Protein AF-A0A1S3YC21-F1 (afdb_monomer_lite)

Structure (mmCIF, N/CA/C/O backbone):
data_AF-A0A1S3YC21-F1
#
_entry.id   AF-A0A1S3YC21-F1
#
loop_
_atom_site.group_PDB
_atom_site.id
_atom_site.type_symbol
_atom_site.label_atom_id
_atom_site.label_alt_id
_atom_site.label_comp_id
_atom_site.label_asym_id
_atom_site.label_entity_id
_atom_site.label_seq_id
_atom_site.pdbx_PDB_ins_code
_atom_site.Cartn_x
_atom_site.Cartn_y
_atom_site.Cartn_z
_atom_site.occupancy
_atom_site.B_iso_or_equiv
_atom_site.auth_seq_id
_atom_site.auth_comp_id
_atom_site.auth_asym_id
_atom_site.auth_atom_id
_atom_site.pdbx_PDB_model_num
ATOM 1 N N . MET A 1 1 ? -9.303 -20.554 -20.470 1.00 56.06 1 MET A N 1
ATOM 2 C CA . MET A 1 1 ? -10.237 -21.445 -19.762 1.00 56.06 1 MET A CA 1
ATOM 3 C C . MET A 1 1 ? -10.431 -22.646 -20.664 1.00 56.06 1 MET A C 1
ATOM 5 O O . MET A 1 1 ? -10.686 -22.435 -21.846 1.00 56.06 1 MET A O 1
ATOM 9 N N . ASP A 1 2 ? -10.152 -23.855 -20.185 1.00 72.69 2 ASP A N 1
ATOM 10 C CA . ASP A 1 2 ? -10.350 -25.060 -20.997 1.00 72.69 2 ASP A CA 1
ATOM 11 C C . ASP A 1 2 ? -11.846 -25.413 -21.122 1.00 72.69 2 ASP A C 1
ATOM 13 O O . ASP A 1 2 ? -12.711 -24.729 -20.567 1.00 72.69 2 ASP A O 1
ATOM 17 N N . ALA A 1 3 ? -12.161 -26.485 -21.853 1.00 72.12 3 ALA A N 1
ATOM 18 C CA . ALA A 1 3 ? -13.535 -26.957 -22.043 1.00 72.12 3 ALA A CA 1
ATOM 19 C C . ALA A 1 3 ? -14.235 -27.390 -20.735 1.00 72.12 3 ALA A C 1
ATOM 21 O O . ALA A 1 3 ? -15.438 -27.633 -20.744 1.00 72.12 3 ALA A O 1
ATOM 22 N N . THR A 1 4 ? -13.504 -27.477 -19.619 1.00 80.44 4 THR A N 1
ATOM 23 C CA . THR A 1 4 ? -14.024 -27.848 -18.296 1.00 80.44 4 THR A CA 1
ATOM 24 C C . THR A 1 4 ? -14.193 -26.655 -17.355 1.00 80.44 4 THR A C 1
ATOM 26 O O . THR A 1 4 ? -14.634 -26.833 -16.224 1.00 80.44 4 THR A O 1
ATOM 29 N N . GLY A 1 5 ? -13.877 -25.435 -17.802 1.00 79.75 5 GLY A N 1
ATOM 30 C CA . GLY A 1 5 ? -13.933 -24.245 -16.951 1.00 79.75 5 GLY A CA 1
ATOM 31 C C . GLY A 1 5 ? -12.680 -24.040 -16.095 1.00 79.75 5 GLY A C 1
ATOM 32 O O . GLY A 1 5 ? -12.640 -23.111 -15.291 1.00 79.75 5 GLY A O 1
ATOM 33 N N . THR A 1 6 ? -11.639 -24.857 -16.274 1.00 78.38 6 THR A N 1
ATOM 34 C CA . THR A 1 6 ? -10.428 -24.778 -15.455 1.00 78.38 6 THR A CA 1
ATOM 35 C C . THR A 1 6 ? -9.468 -23.725 -16.014 1.00 78.38 6 THR A C 1
ATOM 37 O O . THR A 1 6 ? -9.261 -23.588 -17.230 1.00 78.38 6 THR A O 1
ATOM 40 N N . ILE A 1 7 ? -8.885 -22.933 -15.111 1.00 77.38 7 ILE A N 1
ATOM 41 C CA . ILE A 1 7 ? -7.771 -22.036 -15.418 1.00 77.38 7 ILE A CA 1
ATOM 42 C C . ILE A 1 7 ? -6.493 -22.860 -15.303 1.00 77.38 7 ILE A C 1
ATOM 44 O O . ILE A 1 7 ? -6.081 -23.235 -14.209 1.00 77.38 7 ILE A O 1
ATOM 48 N N . LEU A 1 8 ? -5.875 -23.150 -16.443 1.00 75.88 8 LEU A N 1
ATOM 49 C CA . LEU A 1 8 ? -4.560 -23.775 -16.477 1.00 75.88 8 LEU A CA 1
ATOM 50 C C . LEU A 1 8 ? -3.488 -22.684 -16.378 1.00 75.88 8 LEU A C 1
ATOM 52 O O . LEU A 1 8 ? -3.590 -21.679 -17.094 1.00 75.88 8 LEU A O 1
ATOM 56 N N . PRO A 1 9 ? -2.468 -22.853 -15.518 1.00 81.12 9 PRO A N 1
ATOM 57 C CA . PRO A 1 9 ? -1.376 -21.899 -15.441 1.00 81.12 9 PRO A CA 1
ATOM 58 C C . PRO A 1 9 ? -0.617 -21.897 -16.771 1.00 81.12 9 PRO A C 1
ATOM 60 O O . PRO A 1 9 ? -0.132 -22.931 -17.226 1.00 81.12 9 PRO A O 1
ATOM 63 N N . LEU A 1 10 ? -0.515 -20.724 -17.399 1.00 84.25 10 LEU A N 1
ATOM 64 C CA . LEU A 1 10 ? 0.288 -20.538 -18.614 1.00 84.25 10 LEU A CA 1
ATOM 65 C C . LEU A 1 10 ? 1.792 -20.623 -18.317 1.00 84.25 10 LEU A C 1
ATOM 67 O O . LEU A 1 10 ? 2.567 -21.046 -19.168 1.00 84.25 10 LEU A O 1
ATOM 71 N N . ALA A 1 11 ? 2.191 -20.213 -17.113 1.00 88.00 11 ALA A N 1
ATOM 72 C CA . ALA A 1 11 ? 3.545 -20.300 -16.588 1.00 88.00 11 ALA A CA 1
ATOM 73 C C . ALA A 1 11 ? 3.494 -20.324 -15.053 1.00 88.00 11 ALA A C 1
ATOM 75 O O . ALA A 1 11 ? 2.570 -19.772 -14.455 1.00 88.00 11 ALA A O 1
ATOM 76 N N . TYR A 1 12 ? 4.494 -20.938 -14.423 1.00 89.19 12 TYR A N 1
ATOM 77 C CA . TYR A 1 12 ? 4.731 -20.859 -12.982 1.00 89.19 12 TYR A CA 1
ATOM 78 C C . TYR A 1 12 ? 6.237 -20.739 -12.724 1.00 89.19 12 TYR A C 1
ATOM 80 O O . TYR A 1 12 ? 7.045 -21.147 -13.559 1.00 89.19 12 TYR A O 1
ATOM 88 N N . ALA A 1 13 ? 6.614 -20.178 -11.577 1.00 89.12 13 ALA A N 1
ATOM 89 C CA . ALA A 1 13 ? 8.000 -20.103 -11.133 1.00 89.12 13 ALA A CA 1
ATOM 90 C C . ALA A 1 13 ? 8.095 -20.353 -9.628 1.00 89.12 13 ALA A C 1
ATOM 92 O O . ALA A 1 13 ? 7.184 -20.014 -8.876 1.00 89.12 13 ALA A O 1
ATOM 93 N N . VAL A 1 14 ? 9.210 -20.947 -9.209 1.00 92.88 14 VAL A N 1
ATOM 94 C CA . VAL A 1 14 ? 9.575 -21.118 -7.801 1.00 92.88 14 VAL A CA 1
ATOM 95 C C . VAL A 1 14 ? 10.738 -20.170 -7.535 1.00 92.88 14 VAL A C 1
ATOM 97 O O . VAL A 1 14 ? 11.750 -20.241 -8.228 1.00 92.88 14 VAL A O 1
ATOM 100 N N . VAL A 1 15 ? 10.562 -19.258 -6.583 1.00 89.69 15 VAL A N 1
ATOM 101 C CA . VAL A 1 15 ? 11.505 -18.177 -6.261 1.00 89.69 15 VAL A CA 1
ATOM 102 C C . VAL A 1 15 ? 11.665 -18.055 -4.749 1.00 89.69 15 VAL A C 1
ATOM 104 O O . VAL A 1 15 ? 10.778 -18.470 -4.004 1.00 89.69 15 VAL A O 1
ATOM 107 N N . ASP A 1 16 ? 12.775 -17.467 -4.300 1.00 86.06 16 ASP A N 1
ATOM 108 C CA . ASP A 1 16 ? 13.106 -17.373 -2.871 1.00 86.06 16 ASP A CA 1
ATOM 109 C C . ASP A 1 16 ? 12.105 -16.519 -2.077 1.00 86.06 16 ASP A C 1
ATOM 111 O O . ASP A 1 16 ? 11.843 -16.778 -0.905 1.00 86.06 16 ASP A O 1
ATOM 115 N N . SER A 1 17 ? 11.549 -15.477 -2.701 1.00 79.19 17 SER A N 1
ATOM 116 C CA . SER A 1 17 ? 10.482 -14.644 -2.135 1.00 79.19 17 SER A CA 1
ATOM 117 C C . SER A 1 17 ? 9.796 -13.805 -3.210 1.00 79.19 17 SER A C 1
ATOM 119 O O . SER A 1 17 ? 10.329 -13.598 -4.305 1.00 79.19 17 SER A O 1
ATOM 121 N N . GLU A 1 18 ? 8.610 -13.302 -2.885 1.00 77.62 18 GLU A N 1
ATOM 122 C CA . GLU A 1 18 ? 7.845 -12.405 -3.740 1.00 77.62 18 GLU A CA 1
ATOM 123 C C . GLU A 1 18 ? 8.368 -10.962 -3.625 1.00 77.62 18 GLU A C 1
ATOM 125 O O . GLU A 1 18 ? 7.975 -10.196 -2.748 1.00 77.62 18 GLU A O 1
ATOM 130 N N . ASN A 1 19 ? 9.314 -10.602 -4.494 1.00 76.75 19 ASN A N 1
ATOM 131 C CA . ASN A 1 19 ? 9.984 -9.301 -4.489 1.00 76.75 19 ASN A CA 1
ATOM 132 C C . ASN A 1 19 ? 10.256 -8.792 -5.918 1.00 76.75 19 ASN A C 1
ATOM 134 O O . ASN A 1 19 ? 10.123 -9.540 -6.891 1.00 76.75 19 ASN A O 1
ATOM 138 N N . ASP A 1 20 ? 10.687 -7.532 -6.040 1.00 74.3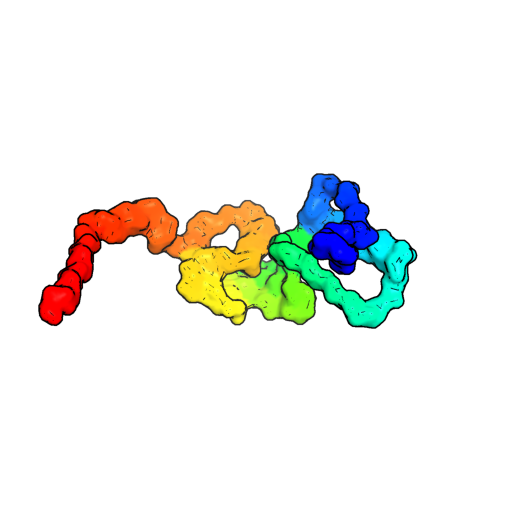1 20 ASP A N 1
ATOM 139 C CA . ASP A 1 20 ? 10.998 -6.869 -7.315 1.00 74.31 20 ASP A CA 1
ATOM 140 C C . ASP A 1 20 ? 11.952 -7.670 -8.213 1.00 74.31 20 ASP A C 1
ATOM 142 O O . ASP A 1 20 ? 11.761 -7.712 -9.430 1.00 74.31 20 ASP A O 1
ATOM 146 N N . ALA A 1 21 ? 12.990 -8.288 -7.641 1.00 84.06 21 ALA A N 1
ATOM 147 C CA . ALA A 1 21 ? 13.986 -9.036 -8.402 1.00 84.06 21 ALA A CA 1
ATOM 148 C C . ALA A 1 21 ? 13.399 -10.342 -8.955 1.00 84.06 21 ALA A C 1
ATOM 150 O O . ALA A 1 21 ? 13.562 -10.625 -10.143 1.00 84.06 21 ALA A O 1
ATOM 151 N N . SER A 1 22 ? 12.662 -11.088 -8.128 1.00 88.38 22 SER A N 1
ATOM 152 C CA . SER A 1 22 ? 11.964 -12.317 -8.517 1.00 88.38 22 SER A CA 1
ATOM 153 C C . SER A 1 22 ? 10.916 -12.054 -9.598 1.00 88.38 22 SER A C 1
ATOM 155 O O . SER A 1 22 ? 10.886 -12.750 -10.613 1.00 88.38 22 SER A O 1
ATOM 157 N N . TRP A 1 23 ? 10.092 -11.013 -9.426 1.00 83.75 23 TRP A N 1
ATOM 158 C CA . TRP A 1 23 ? 9.091 -10.613 -10.415 1.00 83.75 23 TRP A CA 1
ATOM 159 C C . TRP A 1 23 ? 9.734 -10.172 -11.725 1.00 83.75 23 TRP A C 1
ATOM 161 O O . TRP A 1 23 ? 9.310 -10.603 -12.798 1.00 83.75 23 TRP A O 1
ATOM 171 N N . LYS A 1 24 ? 10.781 -9.341 -11.654 1.00 86.00 24 LYS A N 1
ATOM 172 C CA . LYS A 1 24 ? 11.516 -8.897 -12.840 1.00 86.00 24 LYS A CA 1
ATOM 173 C C . LYS A 1 24 ? 12.078 -10.088 -13.611 1.00 86.00 24 LYS A C 1
ATOM 175 O O . LYS A 1 24 ? 11.843 -10.187 -14.812 1.00 86.00 24 LYS A O 1
ATOM 180 N N . TRP A 1 25 ? 12.758 -11.002 -12.921 1.00 90.88 25 TRP A N 1
ATOM 181 C CA . TRP A 1 25 ? 13.298 -12.211 -13.533 1.00 90.88 25 TRP A CA 1
ATOM 182 C C . TRP A 1 25 ? 12.191 -13.065 -14.165 1.00 90.88 25 TRP A C 1
ATOM 184 O O . TRP A 1 25 ? 12.315 -13.463 -15.322 1.00 90.88 25 TRP A O 1
ATOM 194 N N . PHE A 1 26 ? 11.078 -13.287 -13.457 1.00 91.00 26 PHE A N 1
ATOM 195 C CA . PHE A 1 26 ? 9.948 -14.062 -13.971 1.00 91.00 26 PHE A CA 1
ATOM 196 C C . PHE A 1 26 ? 9.388 -13.463 -15.263 1.00 91.00 26 PHE A C 1
ATOM 198 O O . PHE A 1 26 ? 9.223 -14.182 -16.247 1.00 91.00 26 PHE A O 1
ATOM 205 N N . PHE A 1 27 ? 9.139 -12.151 -15.301 1.00 88.38 27 PHE A N 1
ATOM 206 C CA . PHE A 1 27 ? 8.613 -11.495 -16.499 1.00 88.38 27 PHE A CA 1
ATOM 207 C C . PHE A 1 27 ? 9.626 -11.452 -17.648 1.00 88.38 27 PHE A C 1
ATOM 209 O O . PHE A 1 27 ? 9.220 -11.533 -18.807 1.00 88.38 27 PHE A O 1
ATOM 216 N N . GLU A 1 28 ? 10.929 -11.380 -17.364 1.00 91.25 28 GLU A N 1
ATOM 217 C CA . GLU A 1 28 ? 11.978 -11.529 -18.380 1.00 91.25 28 GLU A CA 1
ATOM 218 C C . GLU A 1 28 ? 11.956 -12.934 -19.001 1.00 91.25 28 GLU A C 1
ATOM 220 O O . GLU A 1 28 ? 11.941 -13.057 -20.228 1.00 91.25 28 GLU A O 1
ATOM 225 N N . GLN A 1 29 ? 11.869 -13.989 -18.180 1.00 92.94 29 GLN A N 1
ATOM 226 C CA . GLN A 1 29 ? 11.755 -15.368 -18.673 1.00 92.94 29 GLN A CA 1
ATOM 227 C C . GLN A 1 29 ? 10.443 -15.598 -19.427 1.00 92.94 29 GLN A C 1
ATOM 229 O O . GLN A 1 29 ? 10.439 -16.181 -20.511 1.00 92.94 29 GLN A O 1
ATOM 234 N N . PHE A 1 30 ? 9.3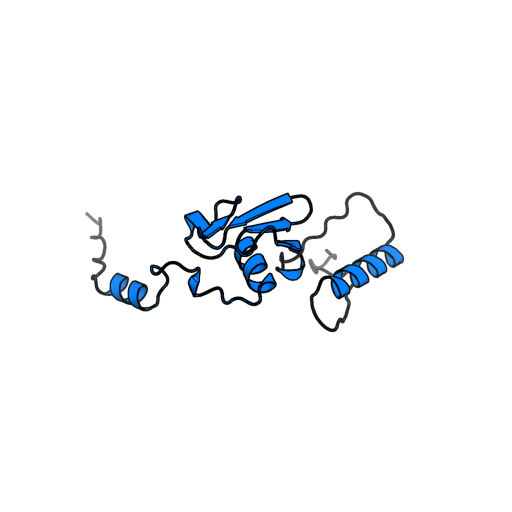32 -15.092 -18.892 1.00 90.75 30 PHE A N 1
ATOM 235 C CA . PHE A 1 30 ? 8.019 -15.185 -19.520 1.00 90.75 30 PHE A CA 1
ATOM 236 C C . PHE A 1 30 ? 8.011 -14.499 -20.888 1.00 90.75 30 PHE A C 1
ATOM 238 O O . PHE A 1 30 ? 7.545 -15.080 -21.867 1.00 90.75 30 PHE A O 1
ATOM 245 N N . LYS A 1 31 ? 8.603 -13.301 -20.993 1.00 88.56 31 LYS A N 1
ATOM 246 C CA . LYS A 1 31 ? 8.769 -12.591 -22.266 1.00 88.56 31 LYS A CA 1
ATOM 247 C C . LYS A 1 31 ? 9.624 -13.391 -23.249 1.00 88.56 31 LYS A C 1
ATOM 249 O O . LYS A 1 31 ? 9.281 -13.454 -24.427 1.00 88.56 31 LYS A O 1
ATOM 254 N N . HIS A 1 32 ? 10.713 -14.002 -22.785 1.00 90.44 32 HIS A N 1
ATOM 255 C CA . HIS A 1 32 ? 11.605 -14.785 -23.639 1.00 90.44 32 HIS A CA 1
ATOM 256 C C . HIS A 1 32 ? 10.925 -16.049 -24.191 1.00 90.44 32 HIS A C 1
ATOM 258 O O . HIS A 1 32 ? 11.098 -16.377 -25.361 1.00 90.44 32 HIS A O 1
ATOM 264 N N . ALA A 1 33 ? 10.107 -16.726 -23.379 1.00 90.38 33 ALA A N 1
ATOM 265 C CA . ALA A 1 33 ? 9.396 -17.938 -23.784 1.00 90.38 33 ALA A CA 1
ATOM 266 C C . ALA A 1 33 ? 8.137 -17.657 -24.626 1.00 90.38 33 ALA A C 1
ATOM 268 O O . ALA A 1 33 ? 7.856 -18.376 -25.583 1.00 90.38 33 ALA A O 1
ATOM 269 N N . TYR A 1 34 ? 7.361 -16.630 -24.266 1.00 86.12 34 TYR A N 1
ATOM 270 C CA . TYR A 1 34 ? 6.037 -16.373 -24.847 1.00 86.12 34 TYR A CA 1
ATOM 271 C C . TYR A 1 34 ? 6.041 -15.317 -25.968 1.00 86.12 34 TYR A C 1
ATOM 273 O O . TYR A 1 34 ? 5.097 -15.247 -26.766 1.00 86.12 34 TYR A O 1
ATOM 281 N N . GLY A 1 35 ? 7.117 -14.527 -26.056 1.00 86.56 35 GLY A N 1
ATOM 282 C CA . GLY A 1 35 ? 7.289 -13.434 -27.009 1.00 86.56 35 GLY A CA 1
ATOM 283 C C . GLY A 1 35 ? 6.455 -12.191 -26.682 1.00 86.56 35 GLY A C 1
ATOM 284 O O . GLY A 1 35 ? 5.672 -12.157 -25.731 1.00 86.56 35 GLY A O 1
ATOM 285 N N . GLU A 1 36 ? 6.609 -11.143 -27.493 1.00 83.06 36 GLU A N 1
ATOM 286 C CA . GLU A 1 36 ? 5.749 -9.958 -27.424 1.00 83.06 36 GLU A CA 1
ATOM 287 C C . GLU A 1 36 ? 4.435 -10.217 -28.168 1.00 83.06 36 GLU A C 1
ATOM 289 O O . GLU A 1 36 ? 4.437 -10.591 -29.342 1.00 83.06 36 GLU A O 1
ATOM 294 N N . ARG A 1 37 ? 3.296 -10.006 -27.497 1.00 81.62 37 ARG A N 1
ATOM 295 C CA . ARG A 1 37 ? 1.972 -10.086 -28.123 1.00 81.62 37 ARG A CA 1
ATOM 296 C C . ARG A 1 37 ? 1.114 -8.890 -27.719 1.00 81.62 37 ARG A C 1
ATOM 298 O O . ARG A 1 37 ? 1.074 -8.550 -26.535 1.00 81.62 37 ARG A O 1
ATOM 305 N N . PRO A 1 38 ? 0.397 -8.269 -28.668 1.00 81.44 38 PRO A N 1
ATOM 306 C CA . PRO A 1 38 ? -0.580 -7.244 -28.336 1.00 81.44 38 PRO A CA 1
ATOM 307 C C . PRO A 1 38 ? -1.747 -7.854 -27.541 1.00 81.44 38 PRO A C 1
ATOM 309 O O . PRO A 1 38 ? -2.077 -9.028 -27.709 1.00 81.44 38 PRO A O 1
ATOM 312 N N . ASN A 1 39 ? -2.398 -7.035 -26.710 1.00 80.44 39 ASN A N 1
ATOM 313 C CA . ASN A 1 39 ? -3.605 -7.378 -25.940 1.00 80.44 39 ASN A CA 1
ATOM 314 C C . ASN A 1 39 ? -3.427 -8.417 -24.811 1.00 80.44 39 ASN A C 1
ATOM 316 O O . ASN A 1 39 ? -4.389 -9.087 -24.439 1.00 80.44 39 ASN A O 1
ATOM 320 N N . ILE A 1 40 ? -2.227 -8.547 -24.234 1.00 78.62 40 ILE A N 1
ATOM 321 C CA . ILE A 1 40 ? -2.040 -9.281 -22.971 1.00 78.62 40 ILE A CA 1
ATOM 322 C C . ILE A 1 40 ? -2.416 -8.369 -21.793 1.00 78.62 40 ILE A C 1
ATOM 324 O O . ILE A 1 40 ? -1.953 -7.233 -21.714 1.00 78.62 40 ILE A O 1
ATOM 328 N N . CYS A 1 41 ? -3.225 -8.886 -20.866 1.00 77.50 41 CYS A N 1
ATOM 329 C CA . CYS A 1 41 ? -3.527 -8.258 -19.580 1.00 77.50 41 CYS A CA 1
ATOM 330 C C . CYS A 1 41 ? -2.956 -9.128 -18.456 1.00 77.50 41 CYS A C 1
ATOM 332 O O . CYS A 1 41 ? -3.184 -10.339 -18.440 1.00 77.50 41 CYS A O 1
ATOM 334 N N . VAL A 1 42 ? -2.218 -8.513 -17.532 1.00 77.38 42 VAL A N 1
ATOM 335 C CA . VAL A 1 42 ? -1.736 -9.165 -16.310 1.00 77.38 42 VAL A CA 1
ATOM 336 C C . VAL A 1 42 ? -2.618 -8.687 -15.167 1.00 77.38 42 VAL A C 1
ATOM 338 O O . VAL A 1 42 ? -2.713 -7.487 -14.923 1.00 77.38 42 VAL A O 1
ATOM 341 N N . VAL A 1 43 ? -3.266 -9.629 -14.488 1.00 73.75 43 VAL A N 1
ATOM 342 C CA . VAL A 1 43 ? -4.037 -9.378 -13.269 1.00 73.75 43 VAL A CA 1
ATOM 343 C C . VAL A 1 43 ? -3.292 -10.068 -12.140 1.00 73.75 43 VAL A C 1
ATOM 345 O O . VAL A 1 43 ? -3.156 -11.290 -12.152 1.00 73.75 43 VAL A O 1
ATOM 348 N N . SER A 1 44 ? -2.766 -9.281 -11.211 1.00 73.62 44 SER A N 1
ATOM 349 C CA . SER A 1 44 ? -2.196 -9.767 -9.960 1.00 73.62 44 SER A CA 1
ATOM 350 C C . SER A 1 44 ? -3.177 -9.510 -8.821 1.00 73.62 44 SER A C 1
ATOM 352 O O . SER A 1 44 ? -4.129 -8.743 -8.954 1.00 73.62 44 SER A O 1
ATOM 354 N N . ASP A 1 45 ? -2.923 -10.126 -7.678 1.00 71.25 45 ASP A N 1
ATOM 355 C CA . ASP A 1 45 ? -3.601 -9.856 -6.409 1.00 71.25 45 ASP A CA 1
ATOM 356 C C . ASP A 1 45 ? -3.214 -8.498 -5.786 1.00 71.25 45 ASP A C 1
ATOM 358 O O . ASP A 1 45 ? -3.540 -8.230 -4.632 1.00 71.25 45 ASP A O 1
ATOM 362 N N . CYS A 1 46 ? -2.543 -7.625 -6.551 1.00 61.50 46 CYS A N 1
ATOM 363 C CA . CYS A 1 46 ? -2.007 -6.346 -6.097 1.00 61.50 46 CYS A CA 1
ATOM 364 C C . CYS A 1 46 ? -1.160 -6.478 -4.827 1.00 61.50 46 CYS A C 1
ATOM 366 O O . CYS A 1 46 ? -1.180 -5.569 -3.993 1.00 61.50 46 CYS A O 1
ATOM 368 N N . ASN A 1 47 ? -0.415 -7.583 -4.681 1.00 66.62 47 ASN A N 1
ATOM 369 C CA . ASN A 1 47 ? 0.550 -7.701 -3.602 1.00 66.62 47 ASN A CA 1
ATOM 370 C C . ASN A 1 47 ? 1.407 -6.429 -3.553 1.00 66.62 47 ASN A C 1
ATOM 372 O O . ASN A 1 47 ? 1.887 -5.929 -4.574 1.00 66.62 47 ASN A O 1
ATOM 376 N N . GLU A 1 48 ? 1.584 -5.890 -2.352 1.00 58.03 48 GLU A N 1
ATOM 377 C CA . GLU A 1 48 ? 2.375 -4.698 -2.074 1.00 58.03 48 GLU A CA 1
ATOM 378 C C . GLU A 1 48 ? 3.781 -4.743 -2.707 1.00 58.03 48 GLU A C 1
ATOM 380 O O . GLU A 1 48 ? 4.382 -3.696 -2.918 1.00 58.03 48 GLU A O 1
ATOM 385 N N . SER A 1 49 ? 4.342 -5.930 -2.993 1.00 61.03 49 SER A N 1
ATOM 386 C CA . SER A 1 49 ? 5.602 -6.119 -3.745 1.00 61.03 49 SER A CA 1
ATOM 387 C C . SER A 1 49 ? 5.575 -5.543 -5.173 1.00 61.03 49 SER A C 1
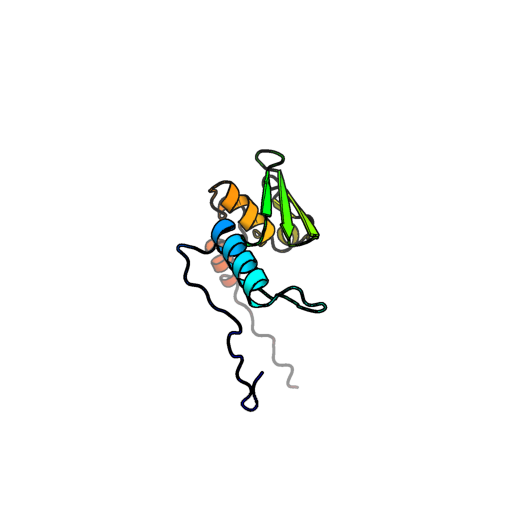ATOM 389 O O . SER A 1 49 ? 6.620 -5.304 -5.767 1.00 61.03 49 SER A O 1
ATOM 391 N N . ILE A 1 50 ? 4.393 -5.276 -5.729 1.00 68.69 50 ILE A N 1
ATOM 392 C CA . ILE A 1 50 ? 4.206 -4.673 -7.056 1.00 68.69 50 ILE A CA 1
ATOM 393 C C . ILE A 1 50 ? 4.194 -3.138 -6.971 1.00 68.69 50 ILE A C 1
ATOM 395 O O . ILE A 1 50 ? 4.506 -2.450 -7.951 1.00 68.69 50 ILE A O 1
ATOM 399 N N . LEU A 1 51 ? 3.881 -2.584 -5.795 1.00 83.69 51 LEU A N 1
ATOM 400 C CA . LEU A 1 51 ? 3.878 -1.146 -5.556 1.00 83.69 51 LEU A CA 1
ATOM 401 C C . LEU A 1 51 ? 5.310 -0.647 -5.378 1.00 83.69 51 LEU A C 1
ATOM 403 O O . LEU A 1 51 ? 5.992 -0.970 -4.407 1.00 83.69 51 LEU A O 1
ATOM 407 N N . LYS A 1 52 ? 5.764 0.218 -6.287 1.00 87.75 52 LYS A N 1
ATOM 408 C CA . LYS A 1 52 ? 7.090 0.831 -6.148 1.00 87.75 52 LYS A CA 1
ATOM 409 C C . LYS A 1 52 ? 7.002 2.080 -5.298 1.00 87.75 52 LYS A C 1
ATOM 411 O O . LYS A 1 52 ? 6.312 3.036 -5.654 1.00 87.75 52 LYS A O 1
ATOM 416 N N . VAL A 1 53 ? 7.763 2.093 -4.214 1.00 92.56 53 VAL A N 1
ATOM 417 C CA . VAL A 1 53 ? 7.815 3.208 -3.270 1.00 92.56 53 VAL A CA 1
ATOM 418 C C . VAL A 1 53 ? 9.039 4.071 -3.548 1.00 92.56 53 VAL A C 1
ATOM 420 O O . VAL A 1 53 ? 10.132 3.575 -3.805 1.00 92.56 53 VAL A O 1
ATOM 423 N N . ARG A 1 54 ? 8.855 5.390 -3.512 1.00 94.44 54 ARG A N 1
ATOM 424 C CA . ARG A 1 54 ? 9.938 6.375 -3.538 1.00 94.44 54 ARG A CA 1
ATOM 425 C C . ARG A 1 54 ? 9.744 7.359 -2.397 1.00 94.44 54 ARG A C 1
ATOM 427 O O . ARG A 1 54 ? 8.801 8.153 -2.429 1.00 94.44 54 ARG A O 1
ATOM 434 N N . ALA A 1 55 ? 10.636 7.321 -1.414 1.00 94.56 55 ALA A N 1
ATOM 435 C CA . ALA A 1 55 ? 10.676 8.333 -0.365 1.00 94.56 55 ALA A CA 1
ATOM 436 C C . ALA A 1 55 ? 11.028 9.699 -0.976 1.00 94.56 55 ALA A C 1
ATOM 438 O O . ALA A 1 55 ? 11.963 9.820 -1.767 1.00 94.56 55 ALA A O 1
ATOM 439 N N . SER A 1 56 ? 10.227 10.711 -0.656 1.00 94.12 56 SER A N 1
ATOM 440 C CA . SER A 1 56 ? 10.507 12.118 -0.973 1.00 94.12 56 SER A CA 1
ATOM 441 C C . SER A 1 56 ? 11.025 12.855 0.263 1.00 94.12 56 SER A C 1
ATOM 443 O O . SER A 1 56 ? 11.911 13.693 0.146 1.00 94.12 56 SER A O 1
ATOM 445 N N . THR A 1 57 ? 10.490 12.506 1.434 1.00 93.81 57 THR A N 1
ATOM 446 C CA . THR A 1 57 ? 10.954 12.895 2.775 1.00 93.81 57 THR A CA 1
ATOM 447 C C . THR A 1 57 ? 10.720 11.718 3.731 1.00 93.81 57 THR A C 1
ATOM 449 O O . THR A 1 57 ? 10.199 10.688 3.298 1.00 93.81 57 THR A O 1
ATOM 452 N N . ASP A 1 58 ? 11.023 11.885 5.021 1.00 90.75 58 ASP A N 1
ATOM 453 C CA . ASP A 1 58 ? 10.794 10.872 6.071 1.00 90.75 58 ASP A CA 1
ATOM 454 C C . ASP A 1 58 ? 9.315 10.490 6.266 1.00 90.75 58 ASP A C 1
ATOM 456 O O . ASP A 1 58 ? 9.003 9.490 6.897 1.00 90.75 58 ASP A O 1
ATOM 460 N N . TYR A 1 59 ? 8.384 11.294 5.749 1.00 93.50 59 TYR A N 1
ATOM 461 C CA . TYR A 1 59 ? 6.942 11.091 5.922 1.00 93.50 59 TYR A CA 1
ATOM 462 C C . TYR A 1 59 ? 6.149 11.216 4.619 1.00 93.50 59 TYR A C 1
ATOM 464 O O . TYR A 1 59 ? 4.938 10.981 4.625 1.00 93.50 59 TYR A O 1
ATOM 472 N N . ILE A 1 60 ? 6.783 11.597 3.503 1.00 96.69 60 ILE A N 1
ATOM 473 C CA . ILE A 1 60 ? 6.143 11.707 2.186 1.00 96.69 60 ILE A CA 1
ATOM 474 C C . ILE A 1 60 ? 6.712 10.652 1.252 1.00 96.69 60 ILE A C 1
ATOM 476 O O . ILE A 1 60 ? 7.899 10.663 0.917 1.00 96.69 60 ILE A O 1
ATOM 480 N N . HIS A 1 61 ? 5.824 9.809 0.734 1.00 97.12 61 HIS A N 1
ATOM 481 C CA . HIS A 1 61 ? 6.165 8.733 -0.182 1.00 97.12 61 HIS A CA 1
ATOM 482 C C . HIS A 1 61 ? 5.343 8.839 -1.459 1.00 97.12 61 HIS A C 1
ATOM 484 O O . HIS A 1 61 ? 4.130 9.049 -1.443 1.00 97.12 61 HIS A O 1
ATOM 490 N N . THR A 1 62 ? 6.021 8.667 -2.586 1.00 96.88 62 THR A N 1
ATOM 491 C CA . THR A 1 62 ? 5.382 8.475 -3.881 1.00 96.88 62 THR A CA 1
ATOM 492 C C . THR A 1 62 ? 5.250 6.980 -4.139 1.00 96.88 62 THR A C 1
ATOM 494 O O . THR A 1 62 ? 6.259 6.278 -4.177 1.00 96.88 62 THR A O 1
ATOM 497 N N . ILE A 1 63 ? 4.025 6.509 -4.351 1.00 94.44 63 ILE A N 1
ATOM 498 C CA . ILE A 1 63 ? 3.707 5.115 -4.663 1.00 94.44 63 ILE A CA 1
ATOM 499 C C . ILE A 1 63 ? 3.355 5.016 -6.143 1.00 94.44 63 ILE A C 1
ATOM 501 O O . ILE A 1 63 ? 2.531 5.784 -6.644 1.00 94.44 63 ILE A O 1
ATOM 505 N N . LEU A 1 64 ? 4.007 4.103 -6.855 1.00 91.69 64 LEU A N 1
ATOM 506 C CA . LEU A 1 64 ? 3.717 3.799 -8.250 1.00 91.69 64 LEU A CA 1
ATOM 507 C C . LEU A 1 64 ? 2.967 2.474 -8.319 1.00 91.69 64 LEU A C 1
ATOM 509 O O . LEU A 1 64 ? 3.505 1.436 -7.937 1.00 91.69 64 LEU A O 1
ATOM 513 N N . ASP A 1 65 ? 1.749 2.544 -8.841 1.00 86.25 65 ASP A N 1
ATOM 514 C CA . ASP A 1 65 ? 0.881 1.406 -9.123 1.00 86.25 65 ASP A CA 1
ATOM 515 C C . ASP A 1 65 ? 0.703 1.320 -10.644 1.00 86.25 65 ASP A C 1
ATOM 517 O O . ASP A 1 65 ? -0.067 2.067 -11.265 1.00 86.25 65 ASP A O 1
ATOM 521 N N . GLY A 1 66 ? 1.557 0.516 -11.277 1.00 81.31 66 GLY A N 1
ATOM 522 C CA . GLY A 1 66 ? 1.721 0.518 -12.728 1.00 81.31 66 GLY A CA 1
ATOM 523 C C . GLY A 1 66 ? 2.099 1.908 -13.259 1.00 81.31 66 GLY A C 1
ATOM 524 O O . GLY A 1 66 ? 3.193 2.413 -13.005 1.00 81.31 66 GLY A O 1
ATOM 525 N N . VAL A 1 67 ? 1.192 2.525 -14.025 1.00 80.12 67 VAL A N 1
ATOM 526 C CA . VAL A 1 67 ? 1.363 3.881 -14.590 1.00 80.12 67 VAL A CA 1
ATOM 527 C C . VAL A 1 67 ? 0.815 4.988 -13.690 1.00 80.12 67 VAL A C 1
ATOM 529 O O . VAL A 1 67 ? 1.048 6.170 -13.953 1.00 80.12 67 VAL A O 1
ATOM 532 N N . ARG A 1 68 ? 0.057 4.632 -12.650 1.00 87.56 68 ARG A N 1
ATOM 533 C CA . ARG A 1 68 ? -0.552 5.595 -11.737 1.00 87.56 68 ARG A CA 1
ATOM 534 C C . ARG A 1 68 ? 0.426 5.959 -10.637 1.00 87.56 68 ARG A C 1
ATOM 536 O O . ARG A 1 68 ? 1.268 5.165 -10.223 1.00 87.56 68 ARG A O 1
ATOM 543 N N . ARG A 1 69 ? 0.301 7.197 -10.167 1.00 94.06 69 ARG A N 1
ATOM 544 C CA . ARG A 1 69 ? 1.104 7.737 -9.079 1.00 94.06 69 ARG A CA 1
ATOM 545 C C . ARG A 1 69 ? 0.190 8.191 -7.956 1.00 94.06 69 ARG A C 1
ATOM 547 O O . ARG A 1 69 ? -0.723 8.979 -8.192 1.00 94.06 69 ARG A O 1
ATOM 554 N N . TYR A 1 70 ? 0.514 7.761 -6.748 1.00 95.56 70 TYR A N 1
ATOM 555 C CA . TYR A 1 70 ? -0.144 8.177 -5.523 1.00 95.56 70 TYR A CA 1
ATOM 556 C C . TYR A 1 70 ? 0.860 8.835 -4.583 1.00 95.56 70 TYR A C 1
ATOM 558 O O . TYR A 1 70 ? 2.035 8.474 -4.562 1.00 95.56 70 TYR A O 1
ATOM 566 N N . ILE A 1 71 ? 0.401 9.823 -3.822 1.00 96.81 71 ILE A N 1
ATOM 567 C CA . ILE A 1 71 ? 1.201 10.491 -2.796 1.00 96.81 71 ILE A CA 1
ATOM 5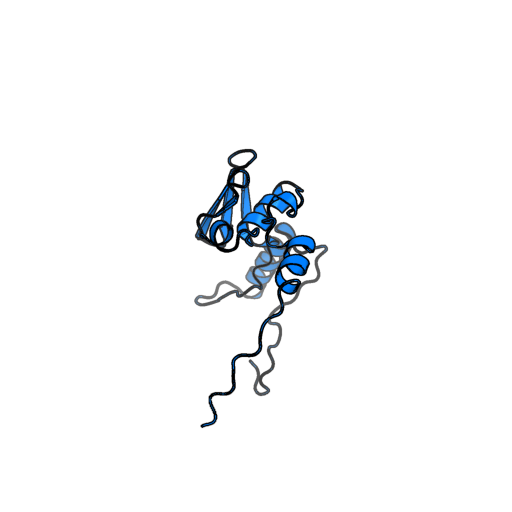68 C C . ILE A 1 71 ? 0.624 10.101 -1.446 1.00 96.81 71 ILE A C 1
ATOM 570 O O . ILE A 1 71 ? -0.571 10.279 -1.204 1.00 96.81 71 ILE A O 1
ATOM 574 N N . VAL A 1 72 ? 1.478 9.579 -0.577 1.00 97.38 72 VAL A N 1
ATOM 575 C CA . VAL A 1 72 ? 1.158 9.250 0.806 1.00 97.38 72 VAL A CA 1
ATOM 576 C C . VAL A 1 72 ? 1.928 10.195 1.715 1.00 97.38 72 VAL A C 1
ATOM 578 O O . VAL A 1 72 ? 3.129 10.376 1.546 1.00 97.38 72 VAL A O 1
ATOM 581 N N . CYS A 1 73 ? 1.229 10.787 2.676 1.00 96.69 73 CYS A N 1
ATOM 582 C CA . CYS A 1 73 ? 1.807 11.527 3.786 1.00 96.69 73 CYS A CA 1
ATOM 583 C C . CYS A 1 73 ? 1.450 10.790 5.079 1.00 96.69 73 CYS A C 1
ATOM 585 O O . CYS A 1 73 ? 0.284 10.778 5.476 1.00 96.69 73 CYS A O 1
ATOM 587 N N . LEU A 1 74 ? 2.439 10.160 5.708 1.00 95.44 74 LEU A N 1
ATOM 588 C CA . LEU A 1 74 ? 2.248 9.348 6.911 1.00 95.44 74 LEU A CA 1
ATOM 589 C C . LEU A 1 74 ? 2.014 10.206 8.157 1.00 95.44 74 LEU A C 1
ATOM 591 O O . LEU A 1 74 ? 1.156 9.866 8.964 1.00 95.44 74 LEU A O 1
ATOM 595 N N . GLU A 1 75 ? 2.685 11.358 8.257 1.00 94.50 75 GLU A N 1
ATOM 596 C CA . GLU A 1 75 ? 2.510 12.319 9.357 1.00 94.50 75 GLU A CA 1
ATOM 597 C C . GLU A 1 75 ? 1.049 12.773 9.493 1.00 94.50 75 GLU A C 1
ATOM 599 O O . GLU A 1 75 ? 0.471 12.742 10.575 1.00 94.50 75 GLU A O 1
ATOM 604 N N . ASN A 1 76 ? 0.417 13.123 8.369 1.00 93.81 76 ASN A N 1
ATOM 605 C CA . ASN A 1 76 ? -0.972 13.584 8.347 1.00 93.81 76 ASN A CA 1
ATOM 606 C C . ASN A 1 76 ? -1.980 12.469 8.029 1.00 93.81 76 ASN A C 1
ATOM 608 O O . ASN A 1 76 ? -3.158 12.764 7.832 1.00 93.81 76 ASN A O 1
ATOM 612 N N . LYS A 1 77 ? -1.536 11.208 7.930 1.00 94.88 77 LYS A N 1
ATOM 613 C CA . LYS A 1 77 ? -2.379 10.043 7.606 1.00 94.88 77 LYS A CA 1
ATOM 614 C C . LYS A 1 77 ? -3.214 10.234 6.324 1.00 94.88 77 LYS A C 1
ATOM 616 O O . LYS A 1 77 ? -4.418 9.996 6.287 1.00 94.88 77 LYS A O 1
ATOM 621 N N . ARG A 1 78 ? -2.581 10.721 5.245 1.00 96.50 78 ARG A N 1
ATOM 622 C CA . ARG A 1 78 ? -3.246 11.038 3.963 1.00 96.50 78 ARG A CA 1
ATOM 623 C C . ARG A 1 78 ? -2.705 10.218 2.801 1.00 96.50 78 ARG A C 1
ATOM 625 O O . ARG A 1 78 ? -1.500 10.058 2.656 1.00 96.50 78 ARG A O 1
ATOM 632 N N . CYS A 1 79 ? -3.596 9.800 1.906 1.00 96.25 79 CYS A N 1
ATOM 633 C CA . CYS A 1 79 ? -3.261 9.260 0.591 1.00 96.25 79 CYS A CA 1
ATOM 634 C C . CYS A 1 79 ? -3.986 10.058 -0.502 1.00 96.25 79 CYS A C 1
ATOM 636 O O . CYS A 1 79 ? -5.155 10.398 -0.350 1.00 96.25 79 CYS A O 1
ATOM 638 N N . SER A 1 80 ? -3.355 10.342 -1.639 1.00 96.31 80 SER A N 1
ATOM 639 C CA . SER A 1 80 ? -4.021 11.048 -2.746 1.00 96.31 80 SER A CA 1
ATOM 640 C C . SER A 1 80 ? -5.195 10.270 -3.360 1.00 96.31 80 SER A C 1
ATOM 642 O O . SER A 1 80 ? -5.995 10.861 -4.076 1.00 96.31 80 SER A O 1
ATOM 644 N N . PHE A 1 81 ? -5.321 8.970 -3.071 1.00 92.62 81 PHE A N 1
ATOM 645 C CA . PHE A 1 81 ? -6.500 8.164 -3.405 1.00 92.62 81 PHE A CA 1
ATOM 646 C C . PHE A 1 81 ? -7.703 8.431 -2.475 1.00 92.62 81 PHE A C 1
ATOM 648 O O . PHE A 1 81 ? -8.827 8.078 -2.806 1.00 92.62 81 PHE A O 1
ATOM 655 N N . GLY A 1 82 ? -7.485 9.067 -1.319 1.00 90.88 82 GLY A N 1
ATOM 656 C CA . GLY A 1 82 ? -8.530 9.463 -0.367 1.00 90.88 82 GLY A CA 1
ATOM 657 C C . GLY A 1 82 ? -8.888 8.405 0.677 1.00 90.88 82 GLY A C 1
ATOM 658 O O . GLY A 1 82 ? -9.402 8.751 1.735 1.00 90.88 82 GLY A O 1
ATOM 659 N N . GLN A 1 83 ? -8.578 7.134 0.419 1.00 90.12 83 GLN A N 1
ATOM 660 C CA . GLN A 1 83 ? -9.013 6.034 1.279 1.00 90.12 83 GLN A CA 1
ATOM 661 C C . GLN A 1 83 ? -8.462 6.114 2.708 1.00 90.12 83 GLN A C 1
ATOM 663 O O . GLN A 1 83 ? -9.207 5.918 3.656 1.00 90.12 83 GLN A O 1
ATOM 668 N N . PHE A 1 84 ? -7.188 6.474 2.878 1.00 91.88 84 PHE A N 1
ATOM 669 C CA . PHE A 1 84 ? -6.587 6.578 4.213 1.00 91.88 84 PHE A CA 1
ATOM 670 C C . PHE A 1 84 ? -7.317 7.616 5.089 1.00 91.88 84 PHE A C 1
ATOM 672 O O . PHE A 1 84 ? -7.541 7.406 6.274 1.00 91.88 84 PHE A O 1
ATOM 679 N N . GLN A 1 85 ? -7.752 8.722 4.490 1.00 92.88 85 GLN A N 1
ATOM 680 C CA . GLN A 1 85 ? -8.470 9.781 5.195 1.00 92.88 85 GLN A CA 1
ATOM 681 C C . GLN A 1 85 ? -9.912 9.398 5.514 1.00 92.88 85 GLN A C 1
ATOM 683 O O . GLN A 1 85 ? -10.451 9.877 6.502 1.00 92.88 85 GLN A O 1
ATOM 688 N N . LEU A 1 86 ? -10.540 8.605 4.646 1.00 92.62 86 LEU A N 1
ATOM 689 C CA . LEU A 1 86 ? -11.937 8.204 4.787 1.00 92.62 86 LEU A CA 1
ATOM 690 C C . LEU A 1 86 ? -12.096 7.076 5.800 1.00 92.62 86 LEU A C 1
ATOM 692 O O . LEU A 1 86 ? -12.945 7.161 6.679 1.00 92.62 86 LEU A O 1
ATOM 696 N N . ASP A 1 87 ? -11.265 6.047 5.677 1.00 91.81 87 ASP A N 1
ATOM 697 C CA . ASP A 1 87 ? -11.347 4.866 6.530 1.00 91.81 87 ASP A CA 1
ATOM 698 C C . ASP A 1 87 ? -10.647 5.103 7.875 1.00 91.81 87 ASP A C 1
ATOM 700 O O . ASP A 1 87 ? -10.858 4.349 8.817 1.00 91.81 87 ASP A O 1
ATOM 704 N N . GLU A 1 88 ? -9.792 6.129 7.968 1.00 93.75 88 GLU A N 1
ATOM 705 C CA . GLU A 1 88 ? -8.866 6.377 9.082 1.00 93.75 88 GLU A CA 1
ATOM 706 C C . GLU A 1 88 ? -7.987 5.156 9.431 1.00 93.75 88 GLU A C 1
ATOM 708 O O . GLU A 1 88 ? -7.549 4.954 10.570 1.00 93.75 88 GLU A O 1
ATOM 713 N N . LEU A 1 89 ? -7.719 4.337 8.412 1.00 94.81 89 LEU A N 1
ATOM 714 C CA . LEU A 1 89 ? -6.869 3.155 8.447 1.00 94.81 89 LEU A CA 1
ATOM 715 C C . LEU A 1 89 ? -5.848 3.219 7.307 1.00 94.81 89 LEU A C 1
ATOM 717 O O . LEU A 1 89 ? -6.180 3.695 6.216 1.00 94.81 89 LEU A O 1
ATOM 721 N N . PRO A 1 90 ? -4.614 2.727 7.515 1.00 94.25 90 PRO A N 1
ATOM 722 C CA . PRO A 1 90 ? -3.623 2.647 6.450 1.00 94.25 90 PRO A CA 1
ATOM 723 C C . PRO A 1 90 ? -4.163 1.893 5.226 1.00 94.25 90 PRO A C 1
ATOM 725 O O . PRO A 1 90 ? -4.442 0.700 5.276 1.00 94.25 90 PRO A O 1
ATOM 728 N N . CYS A 1 91 ? -4.308 2.600 4.105 1.00 93.81 91 CYS A N 1
ATOM 729 C CA . CYS A 1 91 ? -4.644 1.989 2.815 1.00 93.81 91 CYS A CA 1
ATOM 730 C C . CYS A 1 91 ? -3.443 1.198 2.244 1.00 93.81 91 CYS A C 1
ATOM 732 O O . CYS A 1 91 ? -2.319 1.415 2.705 1.00 93.81 91 CYS A O 1
ATOM 734 N N . PRO A 1 92 ? -3.606 0.380 1.183 1.00 91.88 92 PRO A N 1
ATOM 735 C CA . PRO A 1 92 ? -2.496 -0.381 0.588 1.00 91.88 92 PRO A CA 1
ATOM 736 C C . PRO A 1 92 ? -1.279 0.477 0.203 1.00 91.88 92 PRO A C 1
ATOM 738 O O . PRO A 1 92 ? -0.134 0.080 0.397 1.00 91.88 92 PRO A O 1
ATOM 741 N N . HIS A 1 93 ? -1.506 1.711 -0.263 1.00 93.88 93 HIS A N 1
ATOM 742 C CA . HIS A 1 93 ? -0.427 2.662 -0.553 1.00 93.88 93 HIS A CA 1
ATOM 743 C C . HIS A 1 93 ? 0.338 3.098 0.706 1.00 93.88 93 HIS A C 1
ATOM 745 O O . HIS A 1 93 ? 1.550 3.296 0.658 1.00 93.88 93 HIS A O 1
ATOM 751 N N . ALA A 1 94 ? -0.371 3.287 1.822 1.00 94.94 94 ALA A N 1
ATOM 752 C CA . ALA A 1 94 ? 0.236 3.661 3.093 1.00 94.94 94 ALA A CA 1
ATOM 753 C C . ALA A 1 94 ? 0.987 2.483 3.714 1.00 94.94 94 ALA A C 1
ATOM 755 O O . ALA A 1 94 ? 2.109 2.672 4.168 1.00 94.94 94 ALA A O 1
ATOM 756 N N . LEU A 1 95 ? 0.425 1.274 3.648 1.00 93.88 95 LEU A N 1
ATOM 757 C CA . LEU A 1 95 ? 1.098 0.047 4.078 1.00 93.88 95 LEU A CA 1
ATOM 758 C C . LEU A 1 95 ? 2.394 -0.190 3.294 1.00 93.88 95 LEU A C 1
ATOM 760 O O . LEU A 1 95 ? 3.438 -0.426 3.897 1.00 93.88 95 LEU A O 1
ATOM 764 N N . ALA A 1 96 ? 2.376 0.008 1.972 1.00 92.81 96 ALA A N 1
ATOM 765 C CA . ALA A 1 96 ? 3.589 -0.061 1.161 1.00 92.81 96 ALA A CA 1
ATOM 766 C C . ALA A 1 96 ? 4.657 0.957 1.610 1.00 92.81 96 ALA A C 1
ATOM 768 O O . ALA A 1 96 ? 5.839 0.616 1.690 1.00 92.81 96 ALA A O 1
ATOM 769 N N . ALA A 1 97 ? 4.258 2.195 1.930 1.00 94.00 97 ALA A N 1
ATOM 770 C CA . ALA A 1 97 ? 5.171 3.215 2.452 1.00 94.00 97 ALA A CA 1
ATOM 771 C C . ALA A 1 97 ? 5.773 2.823 3.811 1.00 94.00 97 ALA A C 1
ATOM 773 O O . ALA A 1 97 ? 6.978 2.959 4.002 1.00 94.00 97 ALA A O 1
ATOM 774 N N . LEU A 1 98 ? 4.952 2.301 4.722 1.00 93.88 98 LEU A N 1
ATOM 775 C CA . LEU A 1 98 ? 5.373 1.855 6.051 1.00 93.88 98 LEU A CA 1
ATOM 776 C C . LEU A 1 98 ? 6.356 0.694 5.976 1.00 93.88 98 LEU A C 1
ATOM 778 O O . LEU A 1 98 ? 7.421 0.747 6.581 1.00 93.88 98 LEU A O 1
ATOM 782 N N . ARG A 1 99 ? 6.065 -0.295 5.129 1.00 91.06 99 ARG A N 1
ATOM 783 C CA . ARG A 1 99 ? 6.966 -1.420 4.884 1.00 91.06 99 ARG A CA 1
ATOM 784 C C . ARG A 1 99 ? 8.305 -0.978 4.299 1.00 91.06 99 ARG A C 1
ATOM 786 O O . ARG A 1 99 ? 9.337 -1.531 4.653 1.00 91.06 99 ARG A O 1
ATOM 793 N N . HIS A 1 100 ? 8.310 0.029 3.424 1.00 89.69 100 HIS A N 1
ATOM 794 C CA . HIS A 1 100 ? 9.554 0.607 2.903 1.00 89.69 100 HIS A CA 1
ATOM 795 C C . HIS A 1 100 ? 10.401 1.271 4.005 1.00 89.69 100 HIS A C 1
ATOM 797 O O . HIS A 1 100 ? 11.613 1.395 3.845 1.00 89.69 100 HIS A O 1
ATOM 803 N N . MET A 1 101 ? 9.786 1.713 5.103 1.00 90.12 101 MET A N 1
ATOM 804 C CA . MET A 1 101 ? 10.485 2.277 6.262 1.00 90.12 101 MET A CA 1
ATOM 805 C C . MET A 1 101 ? 10.749 1.259 7.375 1.00 90.12 101 MET A C 1
ATOM 807 O O . MET A 1 101 ? 11.348 1.635 8.375 1.00 90.12 101 MET A O 1
ATOM 811 N N . ASP A 1 102 ? 10.326 0.001 7.206 1.00 90.12 102 ASP A N 1
ATOM 812 C CA . ASP A 1 102 ? 10.323 -1.018 8.267 1.00 90.12 102 ASP A CA 1
ATOM 813 C C . ASP A 1 102 ? 9.554 -0.564 9.527 1.00 90.12 102 ASP A C 1
ATOM 815 O O . ASP A 1 102 ? 9.922 -0.859 10.661 1.00 90.12 102 ASP A O 1
ATOM 819 N N . GLU A 1 103 ? 8.475 0.199 9.320 1.00 92.62 103 GLU A N 1
ATOM 820 C CA . GLU A 1 103 ? 7.637 0.761 10.380 1.00 92.62 103 GLU A CA 1
ATOM 821 C C . GLU A 1 103 ? 6.319 -0.002 10.527 1.00 92.62 103 GLU A C 1
ATOM 823 O O . GLU A 1 103 ? 5.684 -0.426 9.556 1.00 92.62 103 GLU A O 1
ATOM 828 N N . SER A 1 104 ? 5.872 -0.117 11.773 1.00 92.75 104 SER A N 1
ATOM 829 C CA . SER A 1 104 ? 4.621 -0.776 12.147 1.00 92.75 104 SER A CA 1
ATOM 830 C C . SER A 1 104 ? 3.416 0.122 11.829 1.00 92.75 104 SER A C 1
ATOM 832 O O . SER A 1 104 ? 3.459 1.338 12.042 1.00 92.75 104 SER A O 1
ATOM 834 N N . TYR A 1 105 ? 2.308 -0.448 11.349 1.00 92.81 105 TYR A N 1
ATOM 835 C CA . TYR A 1 105 ? 1.132 0.321 10.915 1.00 92.81 105 TYR A CA 1
ATOM 836 C C . TYR A 1 105 ? 0.222 0.780 12.069 1.00 92.81 105 TYR A C 1
ATOM 838 O O . TYR A 1 105 ? -0.620 1.660 11.899 1.00 92.81 105 TYR A O 1
ATOM 846 N N . GLU A 1 106 ? 0.396 0.209 13.254 1.00 92.38 106 GLU A N 1
ATOM 847 C CA . GLU A 1 106 ? -0.488 0.311 14.414 1.00 92.38 106 GLU A CA 1
ATOM 848 C C . GLU A 1 106 ? -0.683 1.760 14.871 1.00 92.38 106 GLU A C 1
ATOM 850 O O . GLU A 1 106 ? -1.808 2.172 15.149 1.00 92.38 106 GLU A O 1
ATOM 855 N N . GLN A 1 107 ? 0.383 2.567 14.882 1.00 92.75 107 GLN A N 1
ATOM 856 C CA . GLN A 1 107 ? 0.323 3.989 15.263 1.00 92.75 107 GLN A CA 1
ATOM 857 C C . GLN A 1 107 ? -0.445 4.860 14.246 1.00 92.75 107 GLN A C 1
ATOM 859 O O . GLN A 1 107 ? -0.876 5.986 14.534 1.00 92.75 107 GLN A O 1
ATOM 864 N N . TYR A 1 108 ? -0.649 4.334 13.041 1.00 93.88 108 TYR A N 1
ATOM 865 C CA . TYR A 1 108 ? -1.321 5.022 11.950 1.00 93.88 108 TYR A CA 1
ATOM 8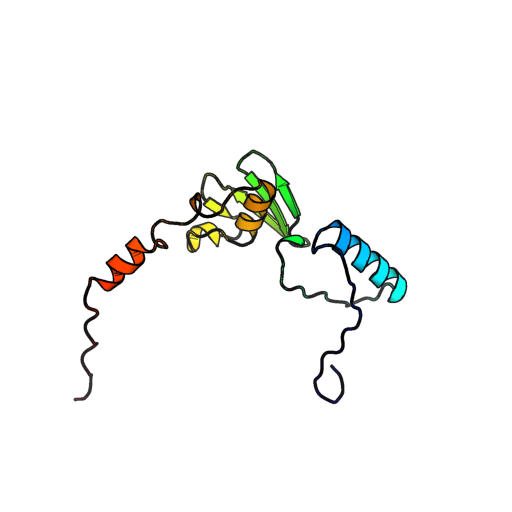66 C C . TYR A 1 108 ? -2.825 4.739 11.911 1.00 93.88 108 TYR A C 1
ATOM 868 O O . TYR A 1 108 ? -3.560 5.544 11.343 1.00 93.88 108 TYR A O 1
ATOM 876 N N . CYS A 1 109 ? -3.300 3.693 12.589 1.00 94.06 109 CYS A N 1
ATOM 877 C CA . CYS A 1 109 ? -4.722 3.406 12.757 1.00 94.06 109 CYS A CA 1
ATOM 878 C C . CYS A 1 109 ? -5.421 4.439 13.654 1.00 94.06 109 CYS A C 1
ATOM 880 O O . CYS A 1 109 ? -4.830 5.003 14.580 1.00 94.06 109 CYS A O 1
ATOM 882 N N . SER A 1 110 ? -6.702 4.686 13.391 1.00 93.56 110 SER A N 1
ATOM 883 C CA . SER A 1 110 ? -7.550 5.488 14.271 1.00 93.56 110 SER A CA 1
ATOM 884 C C . SER A 1 110 ? -7.914 4.747 15.562 1.00 93.56 110 SER A C 1
ATOM 886 O O . SER A 1 110 ? -8.149 3.533 15.530 1.00 93.56 110 SER A O 1
ATOM 888 N N . PRO A 1 111 ? -8.035 5.456 16.705 1.00 91.50 111 PRO A N 1
ATOM 889 C CA . PRO A 1 111 ? -8.488 4.862 17.961 1.00 91.50 111 PRO A CA 1
ATOM 890 C C . PRO A 1 111 ? -9.891 4.240 17.873 1.00 91.50 111 PRO A C 1
ATOM 892 O O . PRO A 1 111 ? -10.227 3.391 18.706 1.00 91.50 111 PRO A O 1
ATOM 895 N N . TYR A 1 112 ? -10.703 4.605 16.872 1.00 89.88 112 TYR A N 1
ATOM 896 C CA . TYR A 1 112 ? -12.013 3.988 16.631 1.00 89.88 112 TYR A CA 1
ATOM 897 C C . TYR A 1 112 ? -11.929 2.480 16.373 1.00 89.88 112 TYR A C 1
ATOM 899 O O . TYR A 1 112 ? -12.835 1.749 16.761 1.00 89.88 112 TYR A O 1
ATOM 907 N N . TYR A 1 113 ? -10.819 1.996 15.814 1.00 89.38 113 TYR A N 1
ATOM 908 C CA . TYR A 1 113 ? -10.610 0.575 15.521 1.00 89.38 113 TYR A CA 1
ATOM 909 C C . TYR A 1 113 ? -9.890 -0.179 16.643 1.00 89.38 113 TYR A C 1
ATOM 911 O O . TYR A 1 113 ? -9.415 -1.298 16.453 1.00 89.38 113 TYR A O 1
ATOM 919 N N . THR A 1 114 ? -9.793 0.413 17.835 1.00 89.75 114 THR A N 1
ATOM 920 C CA . THR A 1 114 ? -9.251 -0.293 18.996 1.00 89.75 114 THR A CA 1
ATOM 921 C C . THR A 1 114 ? -10.289 -1.234 19.593 1.00 89.75 114 THR A C 1
ATOM 923 O O . THR A 1 114 ? -11.495 -0.982 19.580 1.00 89.75 114 THR A O 1
ATOM 926 N N . ARG A 1 115 ? -9.800 -2.313 20.209 1.00 89.75 115 ARG A N 1
ATOM 927 C CA . ARG A 1 115 ? -10.637 -3.251 20.964 1.00 89.75 115 ARG A CA 1
ATOM 928 C C . ARG A 1 115 ? -11.456 -2.550 22.057 1.00 89.75 115 ARG A C 1
ATOM 930 O O . ARG A 1 115 ? -12.587 -2.939 22.313 1.00 89.75 115 ARG A O 1
ATOM 937 N N . GLU A 1 116 ? -10.892 -1.531 22.700 1.00 91.31 116 GLU A N 1
ATOM 938 C CA . GLU A 1 116 ? -11.582 -0.748 23.731 1.00 91.31 116 GLU A CA 1
ATOM 939 C C . GLU A 1 116 ? -12.760 0.048 23.153 1.00 91.31 116 GLU A C 1
ATOM 941 O O . GLU A 1 116 ? -13.852 0.019 23.717 1.00 91.31 116 GLU A O 1
ATOM 946 N N . SER A 1 117 ? -12.563 0.719 22.014 1.00 89.81 117 SER A N 1
ATOM 947 C CA . SER A 1 117 ? -13.645 1.411 21.302 1.00 89.81 117 SER A CA 1
ATOM 948 C C . SER A 1 117 ? -14.742 0.442 20.870 1.00 89.81 117 SER A C 1
ATOM 950 O O . SER A 1 117 ? -15.915 0.737 21.079 1.00 89.81 117 SER A O 1
ATOM 952 N N . LEU A 1 118 ? -14.368 -0.744 20.373 1.00 87.62 118 LEU A N 1
ATOM 953 C CA . LEU A 1 118 ? -15.319 -1.801 20.029 1.00 87.62 118 LEU A CA 1
ATOM 954 C C . LEU A 1 118 ? -16.178 -2.196 21.238 1.00 87.62 118 LEU A C 1
ATOM 956 O O . LEU A 1 118 ? -17.400 -2.195 21.134 1.00 87.62 118 LEU A O 1
ATOM 960 N N . PHE A 1 119 ? -15.562 -2.498 22.387 1.00 90.38 119 PHE A N 1
ATOM 961 C CA . PHE A 1 119 ? -16.310 -2.850 23.598 1.00 90.38 119 PHE A CA 1
ATOM 962 C C . PHE A 1 119 ? -17.271 -1.736 24.017 1.00 90.38 119 PHE A C 1
ATOM 964 O O . PHE A 1 119 ? -18.442 -2.023 24.248 1.00 90.38 119 PHE A O 1
ATOM 971 N N . ARG A 1 120 ? -16.819 -0.475 24.014 1.00 89.50 120 ARG A N 1
ATOM 972 C CA . ARG A 1 120 ? -17.671 0.683 24.326 1.00 89.50 120 ARG A CA 1
ATOM 973 C C . ARG A 1 120 ? -18.877 0.815 23.398 1.00 89.50 120 ARG A C 1
ATOM 975 O O . ARG A 1 120 ? -19.954 1.172 23.860 1.00 89.50 120 ARG A O 1
ATOM 982 N N . THR A 1 121 ? -18.740 0.504 22.109 1.00 86.25 121 THR A N 1
ATOM 983 C CA . THR A 1 121 ? -19.879 0.527 21.175 1.00 86.25 121 THR A CA 1
ATOM 984 C C . THR A 1 121 ? -20.975 -0.464 21.575 1.00 86.25 121 THR A C 1
ATOM 986 O O . THR A 1 121 ? -22.154 -0.149 21.433 1.00 86.25 121 THR A O 1
ATOM 989 N N . TYR A 1 122 ? -20.608 -1.631 22.112 1.00 84.69 122 TYR A N 1
ATOM 990 C CA . TYR A 1 122 ? -21.555 -2.670 22.536 1.00 84.69 122 TYR A CA 1
ATOM 991 C C . TYR A 1 122 ? -22.012 -2.554 24.001 1.00 84.69 122 TYR A C 1
ATOM 993 O O . TYR A 1 122 ? -22.869 -3.327 24.424 1.00 84.69 122 TYR A O 1
ATOM 1001 N N . GLU A 1 123 ? -21.487 -1.604 24.782 1.00 88.75 123 GLU A N 1
ATOM 1002 C CA . GLU A 1 123 ? -21.990 -1.322 26.139 1.00 88.75 123 GLU A CA 1
ATOM 1003 C C . GLU A 1 123 ? -23.404 -0.731 26.117 1.00 88.75 123 GLU A C 1
ATOM 1005 O O . GLU A 1 123 ? -24.161 -0.877 27.078 1.00 88.75 123 GLU A O 1
ATOM 1010 N N . ILE A 1 124 ? -23.774 -0.074 25.016 1.00 81.31 124 ILE A N 1
ATOM 1011 C CA . ILE A 1 124 ? -25.105 0.491 24.829 1.00 81.31 124 ILE A CA 1
ATOM 1012 C C . ILE A 1 124 ? -26.022 -0.619 24.294 1.00 81.31 124 ILE A C 1
ATOM 1014 O O . ILE A 1 124 ? -25.763 -1.146 23.209 1.00 81.31 124 ILE A O 1
ATOM 1018 N N . PRO A 1 125 ? -27.113 -0.973 24.999 1.00 78.44 125 PRO A N 1
ATOM 1019 C CA . PRO A 1 125 ? -28.073 -1.947 24.500 1.00 78.44 125 PRO A CA 1
ATOM 1020 C C . PRO A 1 125 ? -28.654 -1.476 23.165 1.00 78.44 125 PRO A C 1
ATOM 1022 O O . PRO A 1 125 ? -29.294 -0.425 23.089 1.00 78.44 125 PRO A O 1
ATOM 1025 N N . VAL A 1 126 ? -28.453 -2.261 22.107 1.00 77.06 126 VAL A N 1
ATOM 1026 C CA . VAL A 1 126 ? -29.153 -2.045 20.839 1.00 77.06 126 VAL A CA 1
ATOM 1027 C C . VAL A 1 126 ? -30.587 -2.515 21.041 1.00 77.06 126 VAL A C 1
ATOM 1029 O O . VAL A 1 126 ? -30.860 -3.715 21.083 1.00 77.06 126 VAL A O 1
ATOM 1032 N N . ASN A 1 127 ? -31.507 -1.568 21.223 1.00 77.81 127 ASN A N 1
ATOM 1033 C CA . ASN A 1 127 ? -32.925 -1.893 21.292 1.00 77.81 127 ASN A CA 1
ATOM 1034 C C . ASN A 1 127 ? -33.361 -2.487 19.952 1.00 77.81 127 ASN A C 1
ATOM 1036 O O . ASN A 1 127 ? -33.076 -1.926 18.891 1.00 77.81 127 ASN A O 1
ATOM 1040 N N . LEU A 1 128 ? -34.059 -3.620 20.013 1.00 78.62 128 LEU A N 1
ATOM 1041 C CA . LEU A 1 128 ? -34.712 -4.185 18.841 1.00 78.62 128 LEU A CA 1
ATOM 1042 C C . LEU A 1 128 ? -35.688 -3.144 18.287 1.00 78.62 128 LEU A C 1
ATOM 1044 O O . LEU A 1 128 ? -36.447 -2.536 19.047 1.00 78.62 128 LEU A O 1
ATOM 1048 N N . LEU A 1 129 ? -35.646 -2.929 16.971 1.00 77.50 129 LEU A N 1
ATOM 1049 C CA . LEU A 1 129 ? -36.660 -2.128 16.295 1.00 77.50 129 LEU A CA 1
ATOM 1050 C C . LEU A 1 129 ? -38.033 -2.758 16.592 1.00 77.50 129 LEU A C 1
ATOM 1052 O O . LEU A 1 129 ? -38.157 -3.982 16.478 1.00 77.50 129 LEU A O 1
ATOM 1056 N N . PRO A 1 130 ? -39.033 -1.969 17.023 1.00 78.12 130 PRO A N 1
ATOM 1057 C CA . PRO A 1 130 ? -40.368 -2.494 17.261 1.00 78.12 130 PRO A CA 1
ATOM 1058 C C . PRO A 1 130 ? -40.920 -3.099 15.967 1.00 78.12 130 PRO A C 1
ATOM 1060 O O . PRO A 1 130 ? -40.696 -2.571 14.880 1.00 78.12 130 PRO A O 1
ATOM 1063 N N . ASP A 1 131 ? -41.607 -4.231 16.099 1.00 76.44 131 ASP A N 1
ATOM 1064 C CA . ASP A 1 131 ? -42.254 -4.890 14.971 1.00 76.44 131 ASP A CA 1
ATOM 1065 C C . ASP A 1 131 ? -43.417 -4.017 14.468 1.00 76.44 131 ASP A C 1
ATOM 1067 O O . ASP A 1 131 ? -44.282 -3.611 15.246 1.00 76.44 131 ASP A O 1
ATOM 1071 N N . GLU A 1 132 ? -43.427 -3.716 13.170 1.00 79.19 132 GLU A N 1
ATOM 1072 C CA . GLU A 1 132 ? -44.438 -2.881 12.498 1.00 79.19 132 GLU A CA 1
ATOM 1073 C C . GLU A 1 132 ? -45.707 -3.685 12.145 1.00 79.19 132 GLU A C 1
ATOM 1075 O O . GLU A 1 132 ? -46.527 -3.259 11.330 1.00 79.19 132 GLU A O 1
ATOM 1080 N N . SER A 1 133 ? -45.888 -4.873 12.729 1.00 76.50 133 SER A N 1
ATOM 1081 C CA . SER A 1 133 ? -47.058 -5.712 12.493 1.00 76.50 133 SER A CA 1
ATOM 1082 C C . SER A 1 133 ? -48.292 -5.160 13.230 1.00 76.50 133 SER A C 1
ATOM 1084 O O . SER A 1 133 ? -48.553 -5.444 14.401 1.00 76.50 133 SER A O 1
ATOM 1086 N N . LYS A 1 134 ? -49.077 -4.349 12.513 1.00 59.06 134 LYS A N 1
ATOM 1087 C CA . LYS A 1 134 ? -50.438 -3.945 12.886 1.00 59.06 134 LYS A CA 1
ATOM 1088 C C . LYS A 1 134 ? -51.436 -4.245 11.778 1.00 59.06 134 LYS A C 1
ATOM 1090 O O . LYS A 1 134 ? -51.101 -3.992 10.600 1.00 59.06 134 LYS A O 1
#

Sequence (134 aa):
MDATGTILPLAYAVVDSENDASWKWFFEQFKHAYGERPNICVVSDCNESILKVRASTDYIHTILDGVRRYIVCLENKRCSFGQFQLDELPCPHALAALRHMDESYEQYCSPYYTRESLFRTYEIPVNLLPDESK

Radius of gyration: 21.93 Å; chains: 1; bounding box: 64×41×54 Å

Foldseek 3Di:
DDPVPDDDDPDDDDDPDLAPVVVVVVVVVVCVVVPDDPPDDDDDPVPLRQWDWDDPDPFWIWTDDPPDIWIGGQVVQDIPVGCSVVQQAQDSRNVSVCVVVVHDRVVSHDPCPDPVVVVVVVVDDPDDDDDPDD

Organism: Nicotiana tabacum (NCBI:txid4097)

InterPro domains:
  IPR006564 Zinc finger, PMZ-type [SM00575] (77-104)
  IPR007527 Zinc finger, SWIM-type [PS50966] (70-102)
  IPR018289 MULE transposase domain [PF10551] (2-52)

Secondary structure (DSSP, 8-state):
--TTS----S-----SSSSHHHHHHHHHHHHHHH---TT--------GGGSEEEESSSSEEEEEETTEEEEEETTTTEETTSHHHHHSS--HHHHHHHHHTT--SG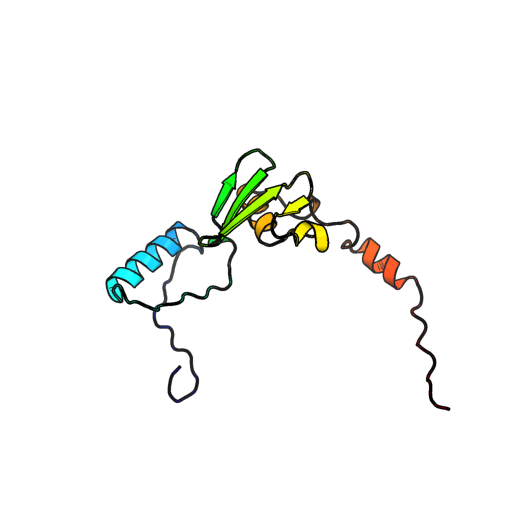GGS-GGGSHHHHHHHHHS--PPPPP---

pLDDT: mean 86.49, std 8.93, range [56.06, 97.38]